Protein AF-A0A560WGG9-F1 (afdb_monomer_lite)

Foldseek 3Di:
DDDPDDPPPPPDDPPPVPDDPVDDDDDDDDDDPVVVVVLVVVCVVVVHDSVVSVVVVVCVVVVVVVVD

pLDDT: mean 81.28, std 17.5, range [40.06, 98.38]

Radius of gyration: 17.93 Å; chains: 1; bounding box: 34×51×34 Å

Organism: NCBI:txid415218

Sequence (68 aa):
MVDKQPAKARRGRPRLRAISADQPVRVELRLAPDVARWLFAVADDTGRTVSAVGESALLAGLGKERAM

Structure (mmCIF, N/CA/C/O backbone):
data_AF-A0A560WGG9-F1
#
_entry.id   AF-A0A560WGG9-F1
#
loop_
_atom_site.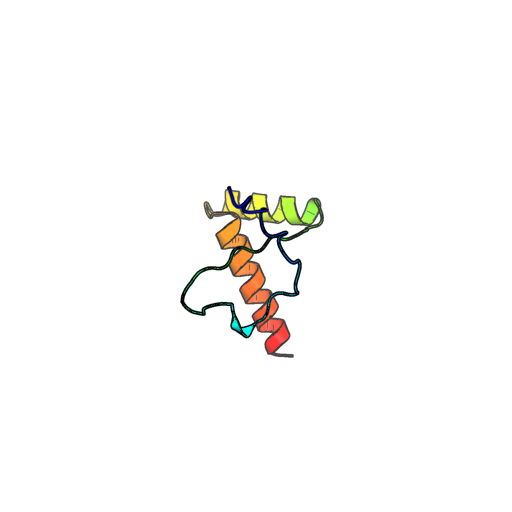group_PDB
_atom_site.id
_atom_site.type_symbol
_atom_site.label_atom_id
_atom_site.label_alt_id
_atom_site.label_comp_id
_atom_site.label_asym_id
_atom_site.label_entity_id
_atom_site.label_seq_id
_atom_site.pdbx_PDB_ins_code
_atom_site.Cartn_x
_atom_site.Cartn_y
_atom_site.Cartn_z
_atom_site.occupancy
_atom_site.B_iso_or_equiv
_atom_site.auth_seq_id
_atom_site.auth_comp_id
_atom_site.auth_asym_id
_atom_site.auth_atom_id
_atom_site.pdbx_PDB_model_num
ATOM 1 N N . MET A 1 1 ? 21.626 41.834 -22.320 1.00 40.06 1 MET A N 1
ATOM 2 C CA . MET A 1 1 ? 20.567 40.844 -22.027 1.00 40.06 1 MET A CA 1
ATOM 3 C C . MET A 1 1 ? 21.276 39.538 -21.713 1.00 40.06 1 MET A C 1
ATOM 5 O O . MET A 1 1 ? 22.033 39.084 -22.554 1.00 40.06 1 MET A O 1
ATOM 9 N N . VAL A 1 2 ? 21.180 39.033 -20.480 1.00 47.38 2 VAL A N 1
ATOM 10 C CA . VAL A 1 2 ? 21.828 37.769 -20.087 1.00 47.38 2 VAL A CA 1
ATOM 11 C C . VAL A 1 2 ? 20.764 36.684 -20.132 1.00 47.38 2 VAL A C 1
ATOM 13 O O . VAL A 1 2 ? 19.879 36.650 -19.278 1.00 47.38 2 VAL A O 1
ATOM 16 N N . ASP A 1 3 ? 20.842 35.829 -21.145 1.00 44.50 3 ASP A N 1
ATOM 17 C CA . ASP A 1 3 ? 20.011 34.638 -21.268 1.00 44.50 3 ASP A CA 1
ATOM 18 C C . ASP A 1 3 ? 20.293 33.678 -20.104 1.00 44.50 3 ASP A C 1
ATOM 20 O O . ASP A 1 3 ? 21.326 33.006 -20.041 1.00 44.50 3 ASP A O 1
ATOM 24 N N . LYS A 1 4 ? 19.357 33.610 -19.150 1.00 49.66 4 LYS A N 1
ATOM 25 C CA . LYS A 1 4 ? 19.318 32.554 -18.134 1.00 49.66 4 LYS A CA 1
ATOM 26 C C . LYS A 1 4 ? 18.906 31.251 -18.817 1.00 49.66 4 LYS A C 1
ATOM 28 O O . LYS A 1 4 ? 17.721 30.952 -18.936 1.00 49.66 4 LYS A O 1
ATOM 33 N N . GLN A 1 5 ? 19.885 30.460 -19.245 1.00 52.56 5 GLN A N 1
ATOM 34 C CA . GLN A 1 5 ? 19.637 29.070 -19.626 1.00 52.56 5 GLN A CA 1
ATOM 35 C C . GLN A 1 5 ? 19.016 28.302 -18.442 1.00 52.56 5 GLN A C 1
ATOM 37 O O . GLN A 1 5 ? 19.519 28.407 -17.317 1.00 52.56 5 GLN A O 1
ATOM 42 N N . PRO A 1 6 ? 17.961 27.494 -18.657 1.00 51.56 6 PRO A N 1
ATOM 43 C CA . PRO A 1 6 ? 17.424 26.637 -17.613 1.00 51.56 6 PRO A CA 1
ATOM 44 C C . PRO A 1 6 ? 18.461 25.564 -17.280 1.00 51.56 6 PRO A C 1
ATOM 46 O O . PRO A 1 6 ? 18.882 24.779 -18.135 1.00 51.56 6 PRO A O 1
ATOM 49 N N . ALA A 1 7 ? 18.904 25.549 -16.025 1.00 56.94 7 ALA A N 1
ATOM 50 C CA . ALA A 1 7 ? 19.840 24.559 -15.526 1.00 56.94 7 ALA A CA 1
ATOM 51 C C . ALA A 1 7 ? 19.246 23.158 -15.738 1.00 56.94 7 ALA A C 1
ATOM 53 O O . ALA A 1 7 ? 18.246 22.793 -15.120 1.00 56.94 7 ALA A O 1
ATOM 54 N N . LYS A 1 8 ? 19.864 22.371 -16.629 1.00 50.91 8 LYS A N 1
ATOM 55 C CA . LYS A 1 8 ? 19.553 20.950 -16.821 1.00 50.91 8 LYS A CA 1
ATOM 56 C C . LYS A 1 8 ? 19.506 20.270 -15.453 1.00 50.91 8 LYS A C 1
ATOM 58 O O . LYS A 1 8 ? 20.504 20.284 -14.728 1.00 50.91 8 LYS A O 1
ATOM 63 N N . ALA A 1 9 ? 18.367 19.661 -15.126 1.00 57.03 9 ALA A N 1
ATOM 64 C CA . ALA A 1 9 ? 18.205 18.833 -13.940 1.00 57.03 9 ALA A CA 1
ATOM 65 C C . ALA A 1 9 ? 19.286 17.741 -13.949 1.00 57.03 9 ALA A C 1
ATOM 67 O O . ALA A 1 9 ? 19.237 16.787 -14.729 1.00 57.03 9 ALA A O 1
ATOM 68 N N . ARG A 1 10 ? 20.318 17.917 -13.120 1.00 58.94 10 ARG A N 1
ATOM 69 C CA . ARG A 1 10 ? 21.381 16.930 -12.952 1.00 58.94 10 ARG A CA 1
ATOM 70 C C . ARG A 1 10 ? 20.745 15.710 -12.292 1.00 58.94 10 ARG A C 1
ATOM 72 O O . ARG A 1 10 ? 20.418 15.759 -11.110 1.00 58.94 10 ARG A O 1
ATOM 79 N N . ARG A 1 11 ? 20.581 14.615 -13.043 1.00 59.03 11 ARG A N 1
ATOM 80 C CA . ARG A 1 11 ? 20.284 13.281 -12.495 1.00 59.03 11 ARG A CA 1
ATOM 81 C C . ARG A 1 11 ? 21.501 12.787 -11.701 1.00 59.03 11 ARG A C 1
ATOM 83 O O . ARG A 1 11 ? 22.257 11.941 -12.161 1.00 59.03 11 ARG A O 1
ATOM 90 N N . GLY A 1 12 ? 21.738 13.379 -10.535 1.00 59.28 12 GLY A N 1
ATOM 91 C CA . GLY A 1 12 ? 22.638 12.843 -9.522 1.00 59.28 12 GLY A CA 1
ATOM 92 C C . GLY A 1 12 ? 21.865 11.870 -8.642 1.00 59.28 12 GLY A C 1
ATOM 93 O O . GLY A 1 12 ? 20.704 12.131 -8.332 1.00 59.28 12 GLY A O 1
ATOM 94 N N . ARG A 1 13 ? 22.492 10.754 -8.243 1.00 59.09 13 ARG A N 1
ATOM 95 C CA . ARG A 1 13 ? 21.939 9.862 -7.209 1.00 59.09 13 ARG A CA 1
ATOM 96 C C . ARG A 1 13 ? 21.416 10.702 -6.034 1.00 59.09 13 ARG A C 1
ATOM 98 O O . ARG A 1 13 ? 22.109 11.657 -5.661 1.00 59.09 13 ARG A O 1
ATOM 105 N N . PRO A 1 14 ? 20.257 10.357 -5.441 1.00 58.53 14 PRO A N 1
ATOM 106 C CA . PRO A 1 14 ? 19.770 11.047 -4.257 1.00 58.53 14 PRO A CA 1
ATOM 107 C C . PRO A 1 14 ? 20.881 11.030 -3.209 1.00 58.53 14 PRO A C 1
ATOM 109 O O . PRO A 1 14 ? 21.329 9.967 -2.777 1.00 58.53 14 PRO A O 1
ATOM 112 N N . ARG A 1 15 ? 21.398 12.204 -2.844 1.00 64.06 15 ARG A N 1
ATOM 113 C CA . ARG A 1 15 ? 22.329 12.294 -1.722 1.00 64.06 15 ARG A CA 1
ATOM 114 C C . ARG A 1 15 ? 21.479 12.042 -0.485 1.00 64.06 15 ARG A C 1
ATOM 116 O O . ARG A 1 15 ? 20.685 12.905 -0.142 1.00 64.06 15 ARG A O 1
ATOM 123 N N . LEU A 1 16 ? 21.629 10.886 0.165 1.00 61.50 16 LEU A N 1
ATOM 124 C CA . LEU A 1 16 ? 20.837 10.503 1.349 1.00 61.50 16 LEU A CA 1
ATOM 125 C C . LEU A 1 16 ? 20.808 11.603 2.427 1.00 61.50 16 LEU A C 1
ATOM 127 O O . LEU A 1 16 ? 19.797 11.798 3.083 1.00 61.50 16 LEU A O 1
ATOM 131 N N . ARG A 1 17 ? 21.883 12.397 2.535 1.00 58.94 17 ARG A N 1
ATOM 132 C CA . ARG A 1 17 ? 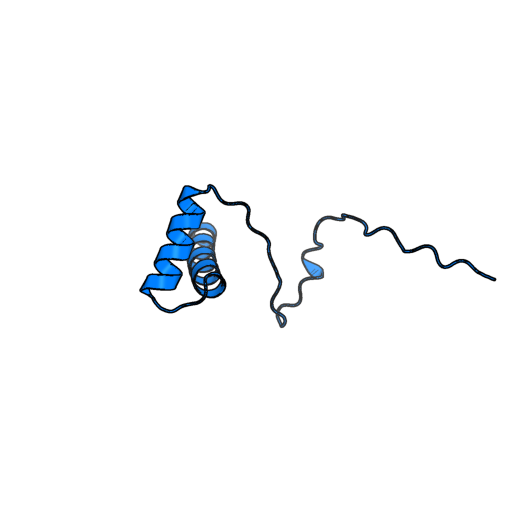21.987 13.551 3.447 1.00 58.94 17 ARG A CA 1
ATOM 133 C C . ARG A 1 17 ? 21.067 14.738 3.115 1.00 58.94 17 ARG A C 1
ATOM 135 O O . ARG A 1 17 ? 21.015 15.676 3.896 1.00 58.94 17 ARG A O 1
ATOM 142 N N . ALA A 1 18 ? 20.407 14.740 1.958 1.00 66.00 18 ALA A N 1
ATOM 143 C CA . ALA A 1 18 ? 19.488 15.798 1.530 1.00 66.00 18 ALA A CA 1
ATOM 144 C C . ALA A 1 18 ? 18.015 15.473 1.827 1.00 66.00 18 ALA A C 1
ATOM 146 O O . ALA A 1 18 ? 17.149 16.306 1.575 1.00 66.00 18 ALA A O 1
ATOM 147 N N . ILE A 1 19 ? 17.722 14.269 2.325 1.00 73.94 19 ILE A N 1
ATOM 148 C CA . ILE A 1 19 ? 16.367 13.871 2.695 1.00 73.94 19 ILE A CA 1
ATOM 149 C C . ILE A 1 19 ? 16.144 14.320 4.141 1.00 73.94 19 ILE A C 1
ATOM 151 O O . ILE A 1 19 ? 16.732 13.757 5.061 1.00 73.94 19 ILE A O 1
ATOM 155 N N . SER A 1 20 ? 15.350 15.377 4.327 1.00 78.44 20 SER A N 1
ATOM 156 C CA . SER A 1 20 ? 14.940 15.833 5.660 1.00 78.44 20 SER A CA 1
ATOM 157 C C . SER A 1 20 ? 14.075 14.762 6.326 1.00 78.44 20 SER A C 1
ATOM 159 O O . SER A 1 20 ? 13.198 14.192 5.680 1.00 78.44 20 SER A O 1
ATOM 161 N N . ALA A 1 21 ? 14.318 14.502 7.613 1.00 78.88 21 ALA A N 1
ATOM 162 C CA . ALA A 1 21 ? 13.498 13.590 8.410 1.00 78.88 21 ALA A CA 1
ATOM 163 C C . ALA A 1 21 ? 12.114 14.177 8.746 1.00 78.88 21 ALA A C 1
ATOM 165 O O . ALA A 1 21 ? 11.207 13.432 9.101 1.00 78.88 21 ALA A O 1
ATOM 166 N N . ASP A 1 22 ? 11.949 15.493 8.599 1.00 83.56 22 ASP A N 1
ATOM 167 C CA . ASP A 1 22 ? 10.750 16.222 9.017 1.00 83.56 22 ASP A CA 1
ATOM 168 C C . ASP A 1 22 ? 9.743 16.417 7.874 1.00 83.56 22 ASP A C 1
ATOM 170 O O . ASP A 1 22 ? 8.694 17.031 8.067 1.00 83.56 22 ASP A O 1
ATOM 174 N N . GLN A 1 23 ? 10.057 15.942 6.662 1.00 82.62 23 GLN A N 1
ATOM 175 C CA . GLN A 1 23 ? 9.217 16.143 5.483 1.00 82.62 23 GLN A CA 1
ATOM 176 C C . GLN A 1 23 ? 8.967 14.834 4.729 1.00 82.62 23 GLN A C 1
ATOM 178 O O . GLN A 1 23 ? 9.907 14.073 4.482 1.00 82.62 23 GLN A O 1
ATOM 183 N N . PRO A 1 24 ? 7.718 14.578 4.298 1.00 82.69 24 PRO A N 1
ATOM 184 C CA . PRO A 1 24 ? 7.416 13.418 3.477 1.00 82.69 24 PRO A CA 1
ATOM 185 C C . PRO A 1 24 ? 8.120 13.525 2.120 1.00 82.69 24 PRO A C 1
ATOM 187 O O . PRO A 1 24 ? 8.148 14.583 1.487 1.00 82.69 24 PRO A O 1
ATOM 190 N N . VAL A 1 25 ? 8.661 12.404 1.642 1.00 85.88 25 VAL A N 1
ATOM 191 C CA . VAL A 1 25 ? 9.328 12.315 0.337 1.00 85.88 25 VAL A CA 1
ATOM 192 C C . VAL A 1 25 ? 8.490 11.492 -0.626 1.00 85.88 25 VAL A C 1
ATOM 194 O O . VAL A 1 25 ? 8.043 10.393 -0.307 1.00 85.88 25 VAL A O 1
ATOM 197 N N . ARG A 1 26 ? 8.312 12.009 -1.845 1.00 87.25 26 ARG A N 1
ATOM 198 C CA . ARG A 1 26 ? 7.642 11.272 -2.916 1.00 87.25 26 ARG A CA 1
ATOM 199 C C . ARG A 1 26 ? 8.595 10.250 -3.531 1.00 87.25 26 ARG A C 1
ATOM 201 O O . ARG A 1 26 ? 9.660 10.613 -4.028 1.00 87.25 26 ARG A O 1
ATOM 208 N N . VAL A 1 27 ? 8.164 8.994 -3.563 1.00 85.69 27 VAL A N 1
ATOM 209 C CA . VAL A 1 27 ? 8.859 7.888 -4.232 1.00 85.69 27 VAL A CA 1
ATOM 210 C C . VAL A 1 27 ? 7.955 7.324 -5.322 1.00 85.69 27 VAL A C 1
ATOM 212 O O . VAL A 1 27 ? 6.753 7.164 -5.120 1.00 85.69 27 VAL A O 1
ATOM 215 N N . GLU A 1 28 ? 8.529 7.040 -6.486 1.00 91.81 28 GLU A N 1
ATOM 216 C CA . GLU A 1 28 ? 7.846 6.337 -7.571 1.00 91.81 28 GLU A CA 1
ATOM 217 C C . GLU A 1 28 ? 8.283 4.869 -7.567 1.00 91.81 28 GLU A C 1
ATOM 219 O O . GLU A 1 28 ? 9.480 4.574 -7.587 1.00 91.81 28 GLU A O 1
ATOM 224 N N . LEU A 1 29 ? 7.316 3.951 -7.530 1.00 88.81 29 LEU A N 1
ATOM 225 C CA . LEU A 1 29 ? 7.553 2.509 -7.525 1.00 88.81 29 LEU A CA 1
ATOM 226 C C . LEU A 1 29 ? 7.116 1.907 -8.857 1.00 88.81 29 LEU A C 1
ATOM 228 O O . LEU A 1 29 ? 6.010 2.157 -9.333 1.00 88.81 29 LEU A O 1
ATOM 232 N N . ARG A 1 30 ? 7.978 1.071 -9.438 1.00 94.38 30 ARG A N 1
ATOM 233 C CA . ARG A 1 30 ? 7.642 0.250 -10.604 1.00 94.38 30 ARG A CA 1
ATOM 234 C C . ARG A 1 30 ? 7.289 -1.144 -10.115 1.00 94.38 30 ARG A C 1
ATOM 236 O O . ARG A 1 30 ? 8.157 -1.847 -9.607 1.00 94.38 30 ARG A O 1
ATOM 243 N N . LEU A 1 31 ? 6.021 -1.509 -10.248 1.00 92.56 31 LEU A N 1
ATOM 244 C CA . LEU A 1 31 ? 5.479 -2.781 -9.780 1.00 92.56 31 LEU A CA 1
ATOM 245 C C . LEU A 1 31 ? 5.048 -3.636 -10.969 1.00 92.56 31 LEU A C 1
ATOM 247 O O . LEU A 1 31 ? 4.660 -3.107 -12.013 1.00 92.56 31 LEU A O 1
ATOM 251 N N . ALA A 1 32 ? 5.083 -4.955 -10.790 1.00 97.06 32 ALA A N 1
ATOM 252 C CA . ALA A 1 32 ? 4.419 -5.858 -11.717 1.00 97.06 32 ALA A CA 1
ATOM 253 C C . ALA A 1 32 ? 2.895 -5.575 -11.710 1.00 97.06 32 ALA A C 1
ATOM 255 O O . ALA A 1 32 ? 2.356 -5.205 -10.658 1.00 97.06 32 ALA A O 1
ATOM 256 N N . PRO A 1 33 ? 2.187 -5.687 -12.852 1.00 97.69 33 PRO A N 1
ATOM 257 C CA . PRO A 1 33 ? 0.780 -5.285 -12.950 1.00 97.69 33 PRO A CA 1
ATOM 258 C C . PRO A 1 33 ? -0.148 -5.995 -11.957 1.00 97.69 33 PRO A C 1
ATOM 260 O O . PRO A 1 33 ? -1.070 -5.396 -11.416 1.00 97.69 33 PRO A O 1
ATOM 263 N N . ASP A 1 34 ? 0.105 -7.271 -11.712 1.00 97.69 34 ASP A N 1
ATOM 264 C CA . ASP A 1 34 ? -0.548 -8.123 -10.726 1.00 97.69 34 ASP A CA 1
ATOM 265 C C . ASP A 1 34 ? -0.346 -7.610 -9.295 1.00 97.69 34 ASP A C 1
ATOM 267 O O . ASP A 1 34 ? -1.323 -7.444 -8.567 1.00 97.69 34 ASP A O 1
ATOM 271 N N . VAL A 1 35 ? 0.880 -7.242 -8.920 1.00 95.62 35 VAL A N 1
ATOM 272 C CA . VAL A 1 35 ? 1.168 -6.631 -7.610 1.00 95.62 35 VAL A CA 1
ATOM 273 C C . VAL A 1 35 ? 0.466 -5.279 -7.467 1.00 95.62 35 VAL A C 1
ATOM 275 O O . VAL A 1 35 ? -0.104 -4.985 -6.417 1.00 95.62 35 VAL A O 1
ATOM 278 N N . ALA A 1 36 ? 0.458 -4.464 -8.527 1.00 96.25 36 ALA A N 1
ATOM 279 C CA . ALA A 1 36 ? -0.269 -3.199 -8.522 1.00 96.25 36 ALA A CA 1
ATOM 280 C C . ALA A 1 36 ? -1.772 -3.431 -8.305 1.00 96.25 36 ALA A C 1
ATOM 282 O O . ALA A 1 36 ? -2.353 -2.807 -7.424 1.00 96.25 36 ALA A O 1
ATOM 283 N N . ARG A 1 37 ? -2.398 -4.368 -9.030 1.00 97.69 37 ARG A N 1
ATOM 284 C CA . ARG A 1 37 ? -3.823 -4.704 -8.848 1.00 97.69 37 ARG A CA 1
ATOM 285 C C . ARG A 1 37 ? -4.148 -5.082 -7.406 1.00 97.69 37 ARG A C 1
ATOM 287 O O . ARG A 1 37 ? -5.111 -4.555 -6.863 1.00 97.69 37 ARG A O 1
ATOM 294 N N . TRP A 1 38 ? -3.328 -5.929 -6.787 1.00 96.94 38 TRP A N 1
ATOM 295 C CA . TRP A 1 38 ? -3.480 -6.287 -5.376 1.00 96.94 38 TRP A CA 1
ATOM 296 C C . TRP A 1 38 ? -3.406 -5.067 -4.454 1.00 96.94 38 TRP A C 1
ATOM 298 O O . TRP A 1 38 ? -4.243 -4.920 -3.569 1.00 96.94 38 TRP A O 1
ATOM 308 N N . LEU A 1 39 ? -2.452 -4.162 -4.686 1.00 96.38 39 LEU A N 1
ATOM 309 C CA . LEU A 1 39 ? -2.318 -2.930 -3.906 1.00 96.38 39 LEU A CA 1
ATOM 310 C C . LEU A 1 39 ? -3.581 -2.055 -3.988 1.00 96.38 39 LEU A C 1
ATOM 312 O O . LEU A 1 39 ? -4.040 -1.544 -2.968 1.00 96.38 39 LEU A O 1
ATOM 316 N N . PHE A 1 40 ? -4.139 -1.886 -5.191 1.00 97.19 40 PHE A N 1
ATOM 317 C CA . PHE A 1 40 ? -5.367 -1.113 -5.398 1.00 97.19 40 PHE A CA 1
ATOM 318 C C . PHE A 1 40 ? -6.593 -1.797 -4.780 1.00 97.19 40 PHE A C 1
ATOM 320 O O . PHE A 1 40 ? -7.393 -1.111 -4.155 1.00 97.19 40 PHE A O 1
ATOM 327 N N . ALA A 1 41 ? -6.713 -3.123 -4.897 1.00 98.19 41 ALA A N 1
ATOM 328 C CA . ALA A 1 41 ? -7.812 -3.878 -4.295 1.00 98.19 41 ALA A CA 1
ATOM 329 C C . ALA A 1 41 ? -7.825 -3.741 -2.763 1.00 98.19 41 ALA A C 1
ATOM 331 O O . ALA A 1 41 ? -8.844 -3.394 -2.185 1.00 98.19 41 ALA A O 1
ATOM 332 N N . VAL A 1 42 ? -6.668 -3.886 -2.105 1.00 98.06 42 VAL A N 1
ATOM 333 C CA . VAL A 1 42 ? -6.566 -3.708 -0.644 1.00 98.06 42 VAL A CA 1
ATOM 334 C C . VAL A 1 42 ? -6.931 -2.283 -0.216 1.00 98.06 42 VAL A C 1
ATOM 336 O O . VAL A 1 42 ? -7.517 -2.082 0.848 1.00 98.06 42 VAL A O 1
ATOM 339 N N . ALA A 1 43 ? -6.563 -1.279 -1.013 1.00 98.19 43 ALA A N 1
ATOM 340 C CA . ALA A 1 43 ? -6.928 0.107 -0.738 1.00 98.19 43 ALA A CA 1
ATOM 341 C C . ALA A 1 43 ? -8.454 0.298 -0.764 1.00 98.19 43 ALA A C 1
ATOM 343 O O . ALA A 1 43 ? -9.000 0.894 0.163 1.00 98.19 43 ALA A O 1
ATOM 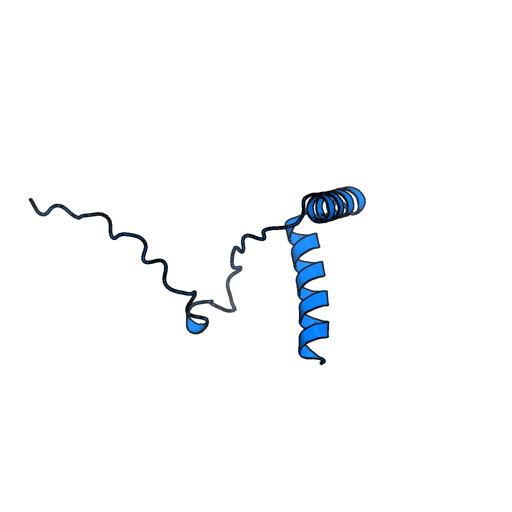344 N N . ASP A 1 44 ? -9.119 -0.272 -1.771 1.00 98.38 44 ASP A N 1
ATOM 345 C CA . ASP A 1 44 ? -10.578 -0.268 -1.909 1.00 98.38 44 ASP A CA 1
ATOM 346 C C . ASP A 1 44 ? -11.259 -0.994 -0.737 1.00 98.38 44 ASP A C 1
ATOM 348 O O . ASP A 1 44 ? -12.044 -0.389 -0.007 1.00 98.38 44 ASP A O 1
ATOM 352 N N . ASP A 1 45 ? -10.847 -2.235 -0.456 1.00 98.38 45 ASP A N 1
ATOM 353 C CA . ASP A 1 45 ? -11.419 -3.081 0.602 1.00 98.38 45 ASP A CA 1
ATOM 354 C C . ASP A 1 45 ? -11.313 -2.454 2.002 1.00 98.38 45 ASP A C 1
ATOM 356 O O . ASP A 1 45 ? -12.166 -2.659 2.865 1.00 98.38 45 ASP A O 1
ATOM 360 N N . THR A 1 46 ? -10.241 -1.699 2.256 1.00 97.50 46 THR A N 1
ATOM 361 C CA . THR A 1 46 ? -9.974 -1.093 3.570 1.00 97.50 46 THR A CA 1
ATOM 362 C C . THR A 1 46 ? -10.427 0.362 3.678 1.00 97.50 46 THR A C 1
ATOM 364 O O . THR A 1 46 ? -10.307 0.953 4.753 1.00 97.50 46 THR A O 1
ATOM 367 N N . GLY A 1 47 ? -10.901 0.968 2.584 1.00 98.00 47 GLY A N 1
ATOM 368 C CA . GLY A 1 47 ? -11.202 2.400 2.514 1.00 98.00 47 GLY A CA 1
ATOM 369 C C . GLY A 1 47 ? -9.978 3.303 2.732 1.00 98.00 47 GLY A C 1
ATOM 370 O O . GLY A 1 47 ? -10.120 4.475 3.088 1.00 98.00 47 GLY A O 1
ATOM 371 N N . ARG A 1 48 ? -8.760 2.771 2.569 1.00 97.69 48 ARG A N 1
ATOM 372 C CA . ARG A 1 48 ? -7.500 3.511 2.739 1.00 97.69 48 ARG A CA 1
ATOM 373 C C . ARG A 1 48 ? -6.985 3.994 1.390 1.00 97.69 48 ARG A C 1
ATOM 375 O O . ARG A 1 48 ? -7.291 3.441 0.343 1.00 97.69 48 ARG A O 1
ATOM 382 N N . THR A 1 49 ? -6.123 5.008 1.397 1.00 97.44 49 THR A N 1
ATOM 383 C CA . THR A 1 49 ? -5.448 5.422 0.161 1.00 97.44 49 THR A CA 1
ATOM 384 C C . THR A 1 49 ? -4.389 4.400 -0.249 1.00 97.44 49 THR A C 1
A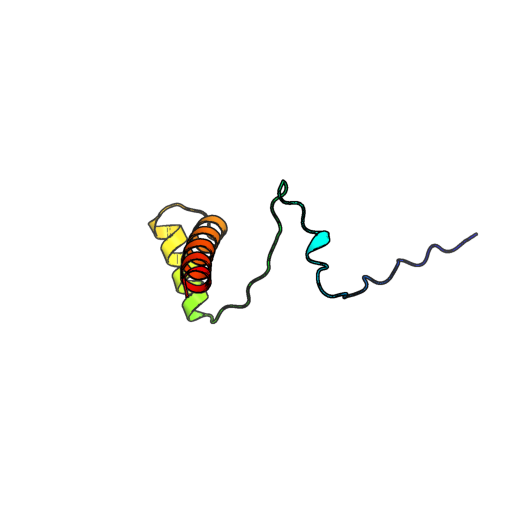TOM 386 O O . THR A 1 49 ? -3.713 3.802 0.592 1.00 97.44 49 THR A O 1
ATOM 389 N N . VAL A 1 50 ? -4.171 4.264 -1.559 1.00 96.00 50 VAL A N 1
ATOM 390 C CA . VAL A 1 50 ? -3.115 3.409 -2.130 1.00 96.00 50 VAL A CA 1
ATOM 391 C C . VAL A 1 50 ? -1.738 3.760 -1.551 1.00 96.00 50 VAL A C 1
ATOM 393 O O . VAL A 1 50 ? -0.939 2.871 -1.266 1.00 96.00 50 VAL A O 1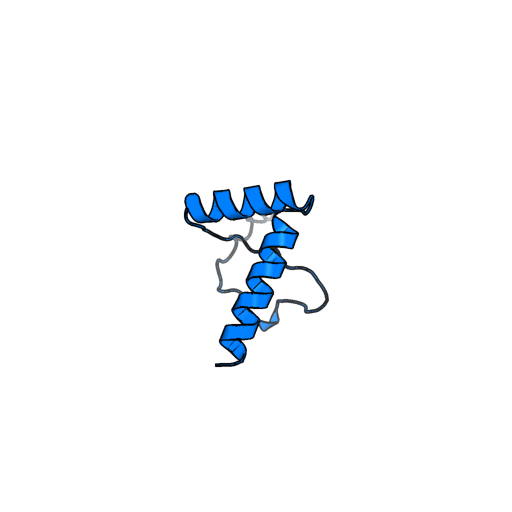
ATOM 396 N N . SER A 1 51 ? -1.472 5.049 -1.310 1.00 94.69 51 SER A N 1
ATOM 397 C CA . SER A 1 51 ? -0.236 5.513 -0.671 1.00 94.69 51 SER A CA 1
ATOM 398 C C . SER A 1 51 ? -0.092 5.007 0.766 1.00 94.69 51 SER A C 1
ATOM 400 O O . SER A 1 51 ? 0.983 4.537 1.116 1.00 94.69 51 SER A O 1
ATOM 402 N N . ALA A 1 52 ? -1.158 5.034 1.574 1.00 95.62 52 ALA A N 1
ATOM 403 C CA . ALA A 1 52 ? -1.120 4.556 2.958 1.00 95.62 52 ALA A CA 1
ATOM 404 C C . ALA A 1 52 ? -0.953 3.029 3.046 1.00 95.62 52 ALA A C 1
ATOM 406 O O . ALA A 1 52 ? -0.245 2.520 3.921 1.00 95.62 52 ALA A O 1
ATOM 407 N N . VAL A 1 53 ? -1.585 2.287 2.132 1.00 96.69 53 VAL A N 1
ATOM 408 C CA . VAL A 1 53 ? -1.386 0.835 2.002 1.00 96.69 53 VAL A CA 1
ATOM 409 C C . VAL A 1 53 ? 0.060 0.536 1.596 1.00 96.69 53 VAL A C 1
ATOM 411 O O . VAL A 1 53 ? 0.721 -0.275 2.244 1.00 96.69 53 VAL A O 1
ATOM 414 N N . GLY A 1 54 ? 0.576 1.238 0.582 1.00 94.44 54 GLY A N 1
ATOM 415 C CA . GLY A 1 54 ? 1.955 1.094 0.113 1.00 94.44 54 GLY A CA 1
ATOM 416 C C . GLY A 1 54 ? 2.996 1.434 1.180 1.00 94.44 54 GLY A C 1
ATOM 417 O O . GLY A 1 54 ? 3.952 0.685 1.357 1.00 94.44 54 GLY A O 1
ATOM 418 N N . GLU A 1 55 ? 2.789 2.511 1.937 1.00 93.56 55 GLU A N 1
ATOM 419 C CA . GLU A 1 55 ? 3.639 2.892 3.069 1.00 93.56 55 GLU A CA 1
ATOM 420 C C . GLU A 1 55 ? 3.670 1.798 4.143 1.00 93.56 55 GLU A C 1
ATOM 422 O O . GLU A 1 55 ? 4.744 1.395 4.586 1.00 93.56 55 GLU A O 1
ATOM 427 N N . SER A 1 56 ? 2.503 1.255 4.509 1.00 94.12 56 SER A N 1
ATOM 428 C CA . SER A 1 56 ? 2.400 0.195 5.523 1.00 94.12 56 SER A CA 1
ATOM 429 C C . SER A 1 56 ? 3.136 -1.076 5.085 1.00 94.12 56 SER A C 1
ATOM 431 O O . SER A 1 56 ? 3.874 -1.676 5.869 1.00 94.12 56 SER A O 1
ATOM 433 N N . ALA A 1 57 ? 2.968 -1.472 3.819 1.00 92.56 57 ALA A N 1
ATOM 434 C CA . ALA A 1 57 ? 3.654 -2.624 3.241 1.00 92.56 57 ALA A CA 1
ATOM 435 C C . ALA A 1 57 ? 5.177 -2.416 3.193 1.00 92.56 57 ALA A C 1
ATOM 437 O O . ALA A 1 57 ? 5.937 -3.322 3.540 1.00 92.56 57 ALA A O 1
ATOM 438 N N . LEU A 1 58 ? 5.626 -1.212 2.818 1.00 92.19 58 LEU A N 1
ATOM 439 C CA . LEU A 1 58 ? 7.043 -0.865 2.761 1.00 92.19 58 LEU A CA 1
ATOM 440 C C . LEU A 1 58 ? 7.684 -0.868 4.155 1.00 92.19 58 LEU A C 1
ATOM 442 O O . LEU A 1 58 ? 8.753 -1.450 4.321 1.00 92.19 58 LEU A O 1
ATOM 446 N N . LEU A 1 59 ? 7.028 -0.284 5.163 1.00 91.25 59 LEU A N 1
ATOM 447 C CA . LEU A 1 59 ? 7.502 -0.298 6.552 1.00 91.25 59 LEU A CA 1
ATOM 448 C C . LEU A 1 59 ? 7.632 -1.726 7.092 1.00 91.25 59 LEU A C 1
ATOM 450 O O . LEU A 1 59 ? 8.650 -2.065 7.695 1.00 91.25 59 LEU A O 1
ATOM 454 N N . ALA A 1 60 ? 6.636 -2.579 6.835 1.00 92.00 60 ALA A N 1
ATOM 455 C CA . ALA A 1 60 ? 6.669 -3.977 7.254 1.00 92.00 60 ALA A CA 1
ATOM 456 C C . ALA A 1 60 ? 7.805 -4.764 6.576 1.00 92.00 60 ALA A C 1
ATOM 458 O O . ALA A 1 60 ? 8.475 -5.561 7.231 1.00 92.00 60 ALA A O 1
ATOM 459 N N . GLY A 1 61 ? 8.041 -4.534 5.279 1.00 90.69 61 GLY A N 1
ATOM 460 C CA . GLY A 1 61 ? 9.141 -5.154 4.537 1.00 90.69 61 GLY A CA 1
ATOM 461 C C . GLY A 1 61 ? 10.515 -4.696 5.030 1.00 90.69 61 GLY A C 1
ATOM 462 O O . GLY A 1 61 ? 11.347 -5.523 5.389 1.00 90.69 61 GLY A O 1
ATOM 463 N N . LEU A 1 62 ? 10.731 -3.381 5.133 1.00 89.31 62 LEU A N 1
ATOM 464 C CA . LEU A 1 62 ? 11.996 -2.806 5.608 1.00 89.31 62 LEU A CA 1
ATOM 465 C C . LEU A 1 62 ? 12.302 -3.179 7.063 1.00 89.31 62 LEU A C 1
ATOM 467 O O . LEU A 1 62 ? 13.465 -3.362 7.417 1.00 89.31 62 LEU A O 1
ATOM 471 N N . GLY A 1 63 ? 11.274 -3.308 7.905 1.00 86.50 63 GLY A N 1
ATOM 472 C CA . GLY A 1 63 ? 11.430 -3.780 9.278 1.00 86.50 63 GLY A CA 1
ATOM 473 C C . GLY A 1 63 ? 11.992 -5.202 9.350 1.00 86.50 63 GLY A C 1
ATOM 474 O O . GLY A 1 63 ? 12.855 -5.463 10.183 1.00 86.50 63 GLY A O 1
ATOM 475 N N . LYS A 1 64 ? 11.554 -6.097 8.452 1.00 86.00 64 LYS A N 1
ATOM 476 C CA . LYS A 1 64 ? 12.075 -7.471 8.354 1.00 86.00 64 LYS A CA 1
ATOM 477 C C . LYS A 1 64 ? 13.517 -7.499 7.855 1.00 86.00 64 LYS A C 1
ATOM 479 O O . LYS A 1 64 ? 14.341 -8.155 8.474 1.00 86.00 64 LYS A O 1
ATOM 484 N N . GLU A 1 65 ? 13.824 -6.746 6.801 1.00 80.12 65 GLU A N 1
ATOM 485 C CA . GLU A 1 65 ? 15.185 -6.651 6.242 1.00 80.12 65 GLU A CA 1
ATOM 486 C C . GLU A 1 65 ? 16.192 -6.086 7.249 1.00 80.12 65 GLU A C 1
ATOM 488 O O . GLU A 1 65 ? 17.334 -6.515 7.301 1.00 80.12 65 GLU A O 1
ATOM 493 N N . ARG A 1 66 ? 15.776 -5.133 8.091 1.00 73.00 66 ARG A N 1
ATOM 494 C CA . ARG A 1 66 ? 16.643 -4.554 9.127 1.00 73.00 66 ARG A CA 1
ATOM 495 C C . ARG A 1 66 ? 16.882 -5.495 10.318 1.00 73.00 66 ARG A C 1
ATOM 497 O O . ARG A 1 66 ? 17.808 -5.258 11.090 1.00 73.00 66 ARG A O 1
ATOM 504 N N . ALA A 1 67 ? 16.022 -6.493 10.513 1.00 65.56 67 ALA A N 1
ATOM 505 C CA . ALA A 1 67 ? 16.139 -7.478 11.588 1.00 65.56 67 ALA A CA 1
ATOM 506 C C . ALA A 1 67 ? 16.958 -8.720 11.187 1.00 65.56 67 ALA A C 1
ATOM 508 O O . ALA A 1 67 ? 17.181 -9.585 12.035 1.00 65.56 67 ALA A O 1
ATOM 509 N N . MET A 1 68 ? 17.364 -8.806 9.918 1.00 65.75 68 MET A N 1
ATOM 510 C CA . MET A 1 68 ? 18.209 -9.857 9.350 1.00 65.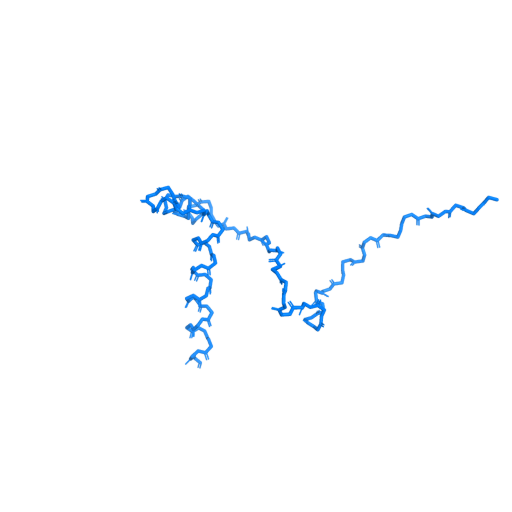75 68 MET A CA 1
ATOM 511 C C . MET A 1 68 ? 19.671 -9.408 9.320 1.00 65.75 68 MET A C 1
ATOM 513 O O . MET A 1 68 ? 20.539 -10.277 9.550 1.00 65.75 68 MET A O 1
#

Secondary structure (DSSP, 8-state):
---------------GGGS-TTS---------HHHHHHHHHHHHHHT--HHHHHHHHHHHHHHHHHT-